Protein AF-A0A4V6WJB7-F1 (afdb_monomer_lite)

Foldseek 3Di:
DPDDDPLNVLLVVLLCLLQPDADFDPDPVLNVLSVVSNVVSVVLNVVLVCCVPPVVDDSNVSSVVSNVVSVVRDRDGHGDDPPPPDPPPDDDD

Organism: NCBI:txid2571141

pLDDT: mean 90.31, std 15.07, range [43.72, 98.56]

Structure (mmCIF, N/CA/C/O backbone):
data_AF-A0A4V6WJB7-F1
#
_entry.id   AF-A0A4V6WJB7-F1
#
loop_
_atom_site.group_PDB
_atom_site.id
_atom_site.type_symbol
_atom_site.label_atom_id
_atom_site.label_alt_id
_atom_site.label_comp_id
_atom_site.label_asym_id
_atom_site.label_entity_id
_atom_site.label_seq_id
_atom_site.pdbx_PDB_ins_code
_atom_site.Cartn_x
_atom_site.Cartn_y
_atom_site.Cartn_z
_atom_site.occupancy
_atom_site.B_iso_or_equiv
_atom_site.auth_seq_id
_atom_site.auth_comp_id
_atom_site.auth_asym_id
_atom_site.auth_atom_id
_atom_site.pdbx_PDB_model_num
ATOM 1 N N . MET A 1 1 ? -17.049 19.873 8.962 1.00 47.44 1 MET A N 1
ATOM 2 C CA . MET A 1 1 ? -16.043 18.937 8.429 1.00 47.44 1 MET A CA 1
ATOM 3 C C . MET A 1 1 ? -15.654 18.065 9.595 1.00 47.44 1 MET A C 1
ATOM 5 O O . MET A 1 1 ? -15.225 18.631 10.587 1.00 47.44 1 MET A O 1
ATOM 9 N N . SER A 1 2 ? -15.940 16.764 9.560 1.00 59.84 2 SER A N 1
ATOM 10 C CA . SER A 1 2 ? -15.474 15.886 10.636 1.00 59.84 2 SER A CA 1
ATOM 11 C C . SER A 1 2 ? -13.953 15.860 10.592 1.00 59.84 2 SER A C 1
ATOM 13 O O . SER A 1 2 ? -13.389 15.566 9.538 1.00 59.84 2 SER A O 1
ATOM 15 N N . ASP A 1 3 ? -13.315 16.215 11.702 1.00 79.94 3 ASP A N 1
ATOM 16 C CA . ASP A 1 3 ? -11.874 16.062 11.854 1.00 79.94 3 ASP A CA 1
ATOM 17 C C . ASP A 1 3 ? -11.532 14.570 11.726 1.00 79.94 3 ASP A C 1
ATOM 19 O O . ASP A 1 3 ? -12.154 13.718 12.367 1.00 79.94 3 ASP A O 1
ATOM 23 N N . LEU A 1 4 ? -10.593 14.246 10.835 1.00 85.94 4 LEU A N 1
ATOM 24 C CA . LEU A 1 4 ? -10.070 12.889 10.681 1.00 85.94 4 LEU A CA 1
ATOM 25 C C . LEU A 1 4 ? -9.370 12.471 11.978 1.00 85.94 4 LEU A C 1
ATOM 27 O O . LEU A 1 4 ? -8.582 13.234 12.539 1.00 85.94 4 LEU A O 1
ATOM 31 N N . THR A 1 5 ? -9.643 11.255 12.451 1.00 93.94 5 THR A N 1
ATOM 32 C CA . THR A 1 5 ? -8.960 10.719 13.632 1.00 93.94 5 THR A CA 1
ATOM 33 C C . THR A 1 5 ? -7.491 10.421 13.304 1.00 93.94 5 THR A C 1
ATOM 35 O O . THR A 1 5 ? -7.174 10.126 12.146 1.00 93.94 5 THR A O 1
ATOM 38 N N . PRO A 1 6 ? -6.579 10.461 14.296 1.00 95.31 6 PRO A N 1
ATOM 39 C CA . PRO A 1 6 ? -5.167 10.136 14.083 1.00 95.31 6 PRO A CA 1
ATOM 40 C C . PRO A 1 6 ? -4.950 8.778 13.406 1.00 95.31 6 PRO A C 1
ATOM 42 O O . PRO A 1 6 ? -4.111 8.669 12.516 1.00 95.31 6 PRO A O 1
ATOM 45 N N . ASP A 1 7 ? -5.754 7.774 13.760 1.00 96.19 7 ASP A N 1
ATOM 46 C CA . ASP A 1 7 ? -5.632 6.426 13.199 1.00 96.19 7 ASP A CA 1
ATOM 47 C C . ASP A 1 7 ? -6.023 6.387 11.718 1.00 96.19 7 ASP A C 1
ATOM 49 O O . ASP A 1 7 ? -5.353 5.741 10.913 1.00 96.19 7 ASP A O 1
ATOM 53 N N . VAL A 1 8 ? -7.059 7.135 11.315 1.00 96.56 8 VAL A N 1
ATOM 54 C CA . VAL A 1 8 ? -7.429 7.237 9.895 1.00 96.56 8 VAL A CA 1
ATOM 55 C C . VAL A 1 8 ? -6.343 7.975 9.113 1.00 96.56 8 VAL A C 1
ATOM 57 O O . VAL A 1 8 ? -6.015 7.568 8.001 1.00 96.56 8 VAL A O 1
ATOM 60 N N . ILE A 1 9 ? -5.740 9.022 9.686 1.00 97.19 9 ILE A N 1
ATOM 61 C CA . ILE A 1 9 ? -4.605 9.721 9.062 1.00 97.19 9 ILE A CA 1
ATOM 62 C C . ILE A 1 9 ? -3.425 8.760 8.875 1.00 97.19 9 ILE A C 1
ATOM 64 O O . ILE A 1 9 ? -2.837 8.732 7.795 1.00 97.19 9 ILE A O 1
ATOM 68 N N . ALA A 1 10 ? -3.107 7.947 9.885 1.00 97.31 10 ALA A N 1
ATOM 69 C CA . ALA A 1 10 ? -2.034 6.960 9.811 1.00 97.31 10 ALA A CA 1
ATOM 70 C C . ALA A 1 10 ? -2.305 5.888 8.744 1.00 97.31 10 ALA A C 1
ATOM 72 O O . ALA A 1 10 ? -1.412 5.560 7.964 1.00 97.31 10 ALA A O 1
ATOM 73 N N . LEU A 1 11 ? -3.541 5.388 8.652 1.00 98.25 11 LEU A N 1
ATOM 74 C CA 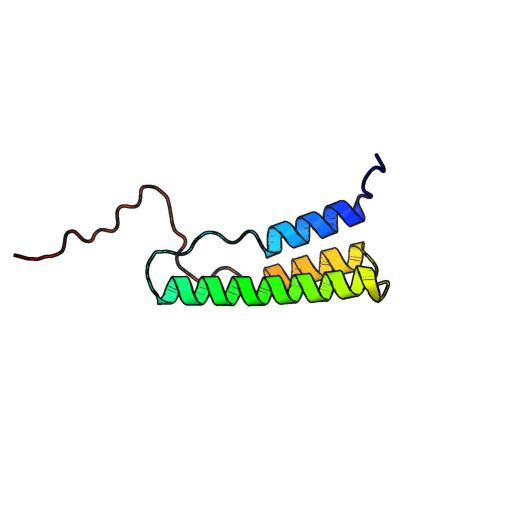. LEU A 1 11 ? -3.925 4.430 7.617 1.00 98.25 11 LEU A CA 1
ATOM 75 C C . LEU A 1 11 ? -3.803 5.034 6.212 1.00 98.25 11 LEU A C 1
ATOM 77 O O . LEU A 1 11 ? -3.230 4.408 5.323 1.00 98.25 11 LEU A O 1
ATOM 81 N N . LEU A 1 12 ? -4.299 6.257 6.006 1.00 98.19 12 LEU A N 1
ATOM 82 C CA . LEU A 1 12 ? -4.179 6.949 4.720 1.00 98.19 12 LEU A CA 1
ATOM 83 C C . LEU A 1 12 ? -2.713 7.208 4.353 1.00 98.19 12 LEU A C 1
ATOM 85 O O . LEU A 1 12 ? -2.337 7.009 3.201 1.00 98.19 12 LEU A O 1
ATOM 89 N N . ALA A 1 13 ? -1.879 7.593 5.321 1.00 97.88 13 ALA A N 1
ATOM 90 C CA . ALA A 1 13 ? -0.445 7.762 5.110 1.00 97.88 13 ALA A CA 1
ATOM 91 C C . ALA A 1 13 ? 0.228 6.443 4.695 1.00 97.88 13 ALA A C 1
ATOM 93 O O . ALA A 1 13 ? 0.991 6.437 3.734 1.00 97.88 13 ALA A O 1
ATOM 94 N N . ALA A 1 14 ? -0.113 5.322 5.340 1.00 98.25 14 ALA A N 1
ATOM 95 C CA . ALA A 1 14 ? 0.407 4.004 4.974 1.00 98.25 14 ALA A CA 1
ATOM 96 C C . ALA A 1 14 ? -0.033 3.566 3.563 1.00 98.25 14 ALA A C 1
ATOM 98 O O . ALA A 1 14 ? 0.741 2.936 2.843 1.00 98.25 14 ALA A O 1
ATOM 99 N N . VAL A 1 15 ? -1.254 3.916 3.139 1.00 98.44 15 VAL A N 1
ATOM 100 C CA . VAL A 1 15 ? -1.723 3.682 1.761 1.00 98.44 15 VAL A CA 1
ATOM 101 C C . VAL A 1 15 ? -0.934 4.526 0.766 1.00 98.44 15 VAL A C 1
ATOM 103 O O . VAL A 1 15 ? -0.501 4.002 -0.257 1.00 98.44 15 VAL A O 1
ATOM 106 N N . VAL A 1 16 ? -0.716 5.809 1.064 1.00 98.19 16 VAL A N 1
ATOM 107 C CA . VAL A 1 16 ? 0.104 6.681 0.214 1.00 98.19 16 VAL A CA 1
ATOM 108 C C . VAL A 1 16 ? 1.518 6.120 0.096 1.00 98.19 16 VAL A C 1
ATOM 110 O O . VAL A 1 16 ? 1.979 5.919 -1.016 1.00 98.19 16 VAL A O 1
ATOM 113 N N . GLU A 1 17 ? 2.168 5.766 1.203 1.00 97.44 17 GLU A N 1
ATOM 114 C CA . GLU A 1 17 ? 3.522 5.195 1.195 1.00 97.44 17 GLU A CA 1
ATOM 115 C C . GLU A 1 17 ? 3.609 3.871 0.415 1.00 97.44 17 GLU A C 1
ATOM 117 O O . GLU A 1 17 ? 4.591 3.604 -0.280 1.00 97.44 17 GLU A O 1
ATOM 122 N N . ALA A 1 18 ? 2.575 3.029 0.491 1.00 97.88 18 ALA A N 1
ATOM 123 C CA . ALA A 1 18 ? 2.527 1.792 -0.279 1.00 97.88 18 ALA A CA 1
ATOM 124 C C . ALA A 1 18 ? 2.478 2.061 -1.794 1.00 97.88 18 ALA A C 1
ATOM 126 O O . ALA A 1 18 ? 3.127 1.347 -2.563 1.00 97.88 18 ALA A O 1
ATOM 127 N N . LEU A 1 19 ? 1.716 3.070 -2.222 1.00 97.94 19 LEU A N 1
ATOM 128 C CA . LEU A 1 19 ? 1.443 3.354 -3.634 1.00 97.94 19 LEU A CA 1
ATOM 129 C C . LEU A 1 19 ? 2.404 4.369 -4.263 1.00 97.94 19 LEU A C 1
ATOM 131 O O . LEU A 1 19 ? 2.501 4.420 -5.489 1.00 97.94 19 LEU A O 1
ATOM 135 N N . ASP A 1 20 ? 3.111 5.151 -3.450 1.00 96.81 20 ASP A N 1
ATOM 136 C CA . ASP A 1 20 ? 4.080 6.153 -3.888 1.00 96.81 20 ASP A CA 1
ATOM 137 C C . ASP A 1 20 ? 5.403 5.483 -4.278 1.00 96.81 20 ASP A C 1
ATOM 139 O O . ASP A 1 20 ? 6.384 5.439 -3.533 1.00 96.81 20 ASP A O 1
ATOM 143 N N . LEU A 1 21 ? 5.392 4.868 -5.460 1.00 96.19 21 LEU A N 1
ATOM 144 C CA . LEU A 1 21 ? 6.564 4.261 -6.067 1.00 96.19 21 LEU A CA 1
ATOM 145 C C . LEU A 1 21 ? 7.234 5.242 -7.035 1.00 96.19 21 LEU A C 1
ATOM 147 O O . LEU A 1 21 ? 6.555 5.861 -7.857 1.00 96.19 21 LEU A O 1
ATOM 151 N N . PRO A 1 22 ? 8.572 5.358 -7.001 1.00 95.75 22 PRO A N 1
ATOM 152 C CA . PRO A 1 22 ? 9.288 6.145 -7.991 1.00 95.75 22 PRO A CA 1
ATOM 153 C C . PRO A 1 22 ? 9.129 5.524 -9.382 1.00 95.75 22 PRO A C 1
ATOM 155 O O . PRO A 1 22 ? 9.082 4.301 -9.515 1.00 95.75 22 PRO A O 1
ATOM 158 N N . LEU A 1 23 ? 9.116 6.351 -10.425 1.00 93.94 23 LEU A N 1
ATOM 159 C CA . LEU A 1 23 ? 9.083 5.863 -11.805 1.00 93.94 23 LEU A CA 1
ATOM 160 C C . LEU A 1 23 ? 10.317 5.001 -12.112 1.00 93.94 23 LEU A C 1
ATOM 162 O O . LEU A 1 23 ? 11.423 5.293 -11.646 1.00 93.94 23 LEU A O 1
ATOM 166 N N . SER A 1 24 ? 10.126 3.951 -12.906 1.00 94.06 24 SER A N 1
ATOM 167 C CA . SER A 1 24 ? 11.224 3.135 -13.420 1.00 94.06 24 SER A CA 1
ATOM 168 C C . SER A 1 24 ? 11.997 3.850 -14.522 1.00 94.06 24 SER A C 1
ATOM 170 O O . SER A 1 24 ? 11.473 4.738 -15.201 1.00 94.06 24 SER A O 1
ATOM 172 N N . HIS A 1 25 ? 13.239 3.416 -14.738 1.00 91.81 25 HIS A N 1
ATOM 173 C CA . HIS A 1 25 ? 13.957 3.655 -15.987 1.00 91.81 25 HIS A CA 1
ATOM 174 C C . HIS A 1 25 ? 13.180 3.070 -17.186 1.00 91.81 25 HIS A C 1
ATOM 176 O O . HIS A 1 25 ? 12.188 2.358 -17.017 1.00 91.81 25 HIS A O 1
ATOM 182 N N . TRP A 1 26 ? 13.574 3.453 -18.398 1.00 86.50 26 TRP A N 1
ATOM 183 C CA . TRP A 1 26 ? 12.781 3.286 -19.620 1.00 86.50 26 TRP A CA 1
ATOM 184 C C . TRP A 1 26 ? 12.953 1.913 -20.280 1.00 86.50 26 TRP A C 1
ATOM 186 O O . TRP A 1 26 ? 12.430 1.699 -21.370 1.00 86.50 26 TRP A O 1
ATOM 196 N N . ASP A 1 27 ? 13.696 0.994 -19.659 1.00 92.19 27 ASP A N 1
ATOM 197 C CA . ASP A 1 27 ? 13.824 -0.367 -20.166 1.00 92.19 27 ASP A CA 1
ATOM 198 C C . ASP A 1 27 ? 12.668 -1.282 -19.721 1.00 92.19 27 ASP A C 1
ATOM 200 O O . ASP A 1 27 ? 12.104 -1.148 -18.630 1.00 92.19 27 ASP A O 1
ATOM 204 N N . ASP A 1 28 ? 12.340 -2.254 -20.578 1.00 92.56 28 ASP A N 1
ATOM 205 C CA . ASP A 1 28 ? 11.216 -3.178 -20.386 1.00 92.56 28 ASP A CA 1
ATOM 206 C C . ASP A 1 28 ? 11.305 -3.972 -19.070 1.00 92.56 28 ASP A C 1
ATOM 208 O O . ASP A 1 28 ? 10.288 -4.378 -18.499 1.00 92.56 28 ASP A O 1
ATOM 212 N N . LYS A 1 29 ? 12.523 -4.252 -18.586 1.00 94.75 29 LYS A N 1
ATOM 213 C CA . LYS A 1 29 ? 12.731 -5.061 -17.382 1.00 94.75 29 LYS A CA 1
ATOM 214 C C . LYS A 1 29 ? 12.388 -4.251 -16.136 1.00 94.75 29 LYS A C 1
ATOM 216 O O . LYS A 1 29 ? 11.705 -4.775 -15.251 1.00 94.75 29 LYS A O 1
ATOM 221 N N . ASP A 1 30 ? 12.854 -3.012 -16.065 1.00 95.31 30 ASP A N 1
ATOM 222 C CA . ASP A 1 30 ? 12.575 -2.101 -14.964 1.00 95.31 30 ASP A CA 1
ATOM 223 C C . ASP A 1 30 ? 11.109 -1.652 -14.972 1.00 95.31 30 ASP A C 1
ATOM 225 O O . ASP A 1 30 ? 10.486 -1.628 -13.906 1.00 95.31 30 ASP A O 1
ATOM 229 N N . GLU A 1 31 ? 10.507 -1.431 -16.147 1.00 95.81 31 GLU A N 1
ATOM 230 C CA . GLU A 1 31 ? 9.066 -1.174 -16.268 1.00 95.81 31 GLU A CA 1
ATOM 231 C C . GLU A 1 31 ? 8.234 -2.362 -15.757 1.00 95.81 31 GLU A C 1
ATOM 233 O O . GLU A 1 31 ? 7.329 -2.189 -14.932 1.00 95.81 31 GLU A O 1
ATOM 238 N N . ALA A 1 32 ? 8.565 -3.591 -16.172 1.00 96.75 32 ALA A N 1
ATOM 239 C CA . ALA A 1 32 ? 7.865 -4.789 -15.714 1.00 96.75 32 ALA A CA 1
ATOM 240 C C . ALA A 1 32 ? 8.015 -5.007 -14.197 1.00 96.75 32 ALA A C 1
ATOM 242 O O . ALA A 1 32 ? 7.056 -5.400 -13.522 1.00 96.75 32 ALA A O 1
ATOM 243 N N . ALA A 1 33 ? 9.202 -4.746 -13.642 1.00 97.25 33 ALA A N 1
ATOM 244 C CA . ALA A 1 33 ? 9.456 -4.839 -12.208 1.00 97.25 33 ALA A CA 1
ATOM 245 C C . ALA A 1 33 ? 8.681 -3.774 -11.414 1.00 97.25 33 ALA A C 1
ATOM 247 O O . ALA A 1 33 ? 8.068 -4.109 -10.395 1.00 97.25 33 ALA A O 1
ATOM 248 N N . HIS A 1 34 ? 8.641 -2.529 -11.898 1.00 97.56 34 HIS A N 1
ATOM 249 C CA . HIS A 1 34 ? 7.824 -1.459 -11.327 1.00 97.56 34 HIS A CA 1
ATOM 250 C C . HIS A 1 34 ? 6.336 -1.814 -11.353 1.00 97.56 34 HIS A C 1
ATOM 252 O O . HIS A 1 34 ? 5.678 -1.786 -10.312 1.00 97.56 34 HIS A O 1
ATOM 258 N N . HIS A 1 35 ? 5.811 -2.238 -12.506 1.00 97.06 35 HIS A N 1
ATOM 259 C CA . HIS A 1 35 ? 4.401 -2.597 -12.650 1.00 97.06 35 HIS A CA 1
ATOM 260 C C . HIS A 1 35 ? 4.002 -3.753 -11.725 1.00 97.06 35 HIS A C 1
ATOM 262 O O . HIS A 1 35 ? 2.951 -3.714 -11.075 1.00 97.06 35 HIS A O 1
ATOM 268 N N . LYS A 1 36 ? 4.859 -4.776 -11.622 1.00 97.88 36 LYS A N 1
ATOM 269 C CA . LYS A 1 36 ? 4.650 -5.902 -10.709 1.00 97.88 36 LYS A CA 1
ATOM 270 C C . LYS A 1 36 ? 4.604 -5.441 -9.252 1.00 97.88 36 LYS A C 1
ATOM 272 O O . LYS A 1 36 ? 3.707 -5.864 -8.524 1.00 97.88 36 LYS A O 1
ATOM 277 N N . LEU A 1 37 ? 5.545 -4.593 -8.832 1.00 98.06 37 LEU A N 1
ATOM 278 C CA . LEU A 1 37 ? 5.590 -4.093 -7.459 1.00 98.06 37 LEU A CA 1
ATOM 279 C C . LEU A 1 37 ? 4.362 -3.235 -7.131 1.00 98.06 37 LEU A C 1
ATOM 281 O O . LEU A 1 37 ? 3.743 -3.441 -6.088 1.00 98.06 37 LEU A O 1
ATOM 285 N N . LEU A 1 38 ? 3.982 -2.325 -8.032 1.00 98.06 38 LEU A N 1
ATOM 286 C CA . LEU A 1 38 ? 2.802 -1.478 -7.868 1.00 98.06 38 LEU A CA 1
ATOM 287 C C . LEU A 1 38 ? 1.529 -2.316 -7.733 1.00 98.06 38 LEU A C 1
ATOM 289 O O . LEU A 1 38 ? 0.732 -2.087 -6.828 1.00 98.06 38 LEU A O 1
ATOM 293 N N . THR A 1 39 ? 1.364 -3.318 -8.598 1.00 98.25 39 THR A N 1
ATOM 294 C CA . THR A 1 39 ? 0.198 -4.212 -8.576 1.00 98.25 39 THR A CA 1
ATOM 295 C C . THR A 1 39 ? 0.099 -4.973 -7.255 1.00 98.25 39 THR A C 1
ATOM 297 O O . THR A 1 39 ? -0.974 -5.038 -6.657 1.00 98.25 39 THR A O 1
ATOM 300 N N . ASP A 1 40 ? 1.215 -5.521 -6.769 1.00 97.94 40 ASP A N 1
ATOM 301 C CA . ASP A 1 40 ? 1.245 -6.268 -5.510 1.00 97.94 40 ASP A CA 1
ATOM 302 C C . ASP A 1 40 ? 0.928 -5.367 -4.303 1.00 97.94 40 ASP A C 1
ATOM 304 O O . ASP A 1 40 ? 0.059 -5.693 -3.490 1.00 97.94 40 ASP A O 1
ATOM 308 N N . ARG A 1 41 ? 1.556 -4.186 -4.212 1.00 98.25 41 ARG A N 1
ATOM 309 C CA . ARG A 1 41 ? 1.291 -3.227 -3.126 1.00 98.25 41 ARG A CA 1
ATOM 310 C C . ARG A 1 41 ? -0.137 -2.681 -3.162 1.00 98.25 41 ARG A C 1
ATOM 312 O O . ARG A 1 41 ? -0.765 -2.575 -2.109 1.00 98.25 41 ARG A O 1
ATOM 319 N N . ALA A 1 42 ? -0.682 -2.411 -4.348 1.00 98.44 42 ALA A N 1
ATOM 320 C CA . ALA A 1 42 ? -2.078 -2.015 -4.507 1.00 98.44 42 ALA A CA 1
ATOM 321 C C . ALA A 1 42 ? -3.038 -3.115 -4.040 1.00 98.44 42 ALA A C 1
ATOM 323 O O . ALA A 1 42 ? -3.966 -2.834 -3.283 1.00 98.44 42 ALA A O 1
ATOM 324 N N . GLY A 1 43 ? -2.775 -4.375 -4.400 1.00 98.44 43 GLY A N 1
ATOM 325 C CA . GLY A 1 43 ? -3.554 -5.515 -3.914 1.00 98.44 43 GLY A CA 1
ATOM 326 C C . GLY A 1 43 ? -3.552 -5.617 -2.386 1.00 98.44 43 GLY A C 1
ATOM 327 O O . GLY A 1 43 ? -4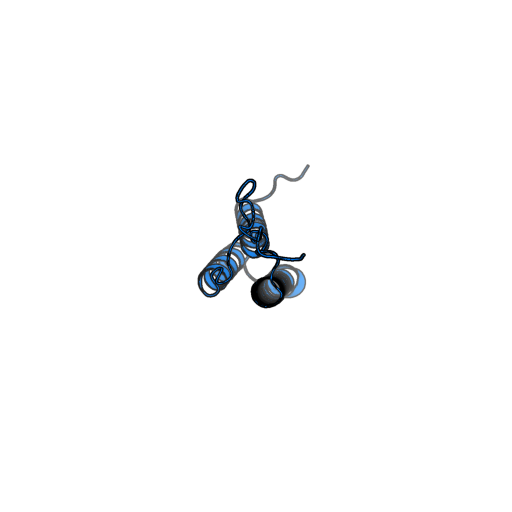.606 -5.777 -1.770 1.00 98.44 43 GLY A O 1
ATOM 328 N N . ARG A 1 44 ? -2.385 -5.450 -1.755 1.00 98.31 44 ARG A N 1
ATOM 329 C CA . ARG A 1 44 ? -2.247 -5.438 -0.290 1.00 98.31 44 ARG A CA 1
ATOM 330 C C . ARG A 1 44 ? -3.006 -4.286 0.368 1.00 98.31 44 ARG A C 1
ATOM 332 O O . ARG A 1 44 ? -3.698 -4.514 1.358 1.00 98.31 44 ARG A O 1
ATOM 339 N N . ALA A 1 45 ? -2.930 -3.078 -0.191 1.00 98.38 45 ALA A N 1
ATOM 340 C CA . ALA A 1 45 ? -3.698 -1.933 0.293 1.00 98.38 45 ALA A CA 1
ATOM 341 C C . ALA A 1 45 ? -5.211 -2.192 0.199 1.00 98.38 45 ALA A C 1
ATOM 343 O O . ALA A 1 45 ? -5.931 -1.957 1.168 1.00 98.38 45 ALA A O 1
ATOM 344 N N . CYS A 1 46 ? -5.692 -2.755 -0.915 1.00 98.50 46 CYS A N 1
ATOM 345 C CA . CYS A 1 46 ? -7.096 -3.144 -1.063 1.00 98.50 46 CYS A CA 1
ATOM 346 C C . CYS A 1 46 ? -7.533 -4.172 -0.009 1.00 98.50 46 CYS A C 1
ATOM 348 O O . CYS A 1 46 ? -8.595 -4.003 0.581 1.00 98.50 46 CYS A O 1
ATOM 350 N N . ILE A 1 47 ? -6.718 -5.197 0.268 1.00 98.44 47 ILE A N 1
ATOM 351 C CA . ILE A 1 47 ? -7.009 -6.203 1.306 1.00 98.44 47 ILE A CA 1
ATOM 352 C C . ILE A 1 47 ? -7.147 -5.552 2.688 1.00 98.44 47 ILE A C 1
ATOM 354 O O . ILE A 1 47 ? -8.057 -5.891 3.444 1.00 98.44 47 ILE A O 1
ATOM 358 N N . ILE A 1 48 ? -6.252 -4.621 3.025 1.00 98.25 48 ILE A N 1
ATOM 359 C CA . ILE A 1 48 ? -6.293 -3.907 4.304 1.00 98.25 48 ILE A CA 1
ATOM 360 C C . ILE A 1 48 ? -7.552 -3.038 4.407 1.00 98.25 48 ILE A C 1
ATOM 362 O O . ILE A 1 48 ? -8.248 -3.088 5.420 1.00 98.25 48 ILE A O 1
ATOM 366 N N . LEU A 1 49 ? -7.871 -2.281 3.355 1.00 98.19 49 LEU A N 1
ATOM 367 C CA . LEU A 1 49 ? -9.046 -1.410 3.330 1.00 98.19 49 LEU A CA 1
ATOM 368 C C . LEU A 1 49 ? -10.357 -2.201 3.409 1.00 98.19 49 LEU A C 1
ATOM 370 O O . LEU A 1 49 ? -11.235 -1.810 4.168 1.00 98.19 49 LEU A O 1
ATOM 374 N N . ASP A 1 50 ? -10.472 -3.329 2.704 1.00 98.56 50 ASP A N 1
ATOM 375 C CA . ASP A 1 50 ? -11.603 -4.265 2.827 1.00 98.56 50 ASP A CA 1
ATOM 376 C C . ASP A 1 50 ? -11.759 -4.772 4.272 1.00 98.56 50 ASP A C 1
ATOM 378 O O . ASP A 1 50 ? -12.855 -4.786 4.831 1.00 98.56 50 ASP A O 1
ATOM 382 N N . GLY A 1 51 ? -10.641 -5.102 4.928 1.00 98.31 51 GLY A N 1
ATOM 383 C CA . GLY A 1 51 ? -10.620 -5.476 6.340 1.00 98.31 51 GLY A CA 1
ATOM 384 C C . GLY A 1 51 ? -11.202 -4.402 7.265 1.00 98.31 51 GLY A C 1
ATOM 385 O O . GLY A 1 51 ? -12.007 -4.705 8.145 1.00 98.31 51 GLY A O 1
ATOM 386 N N . VAL A 1 52 ? -10.823 -3.142 7.059 1.00 97.94 52 VAL A N 1
ATOM 387 C CA . VAL A 1 52 ? -11.301 -2.017 7.879 1.00 97.94 52 VAL A CA 1
ATOM 388 C C . VAL A 1 52 ? -12.760 -1.674 7.571 1.00 97.94 52 VAL A C 1
ATOM 390 O O . VAL A 1 52 ? -13.559 -1.524 8.493 1.00 97.94 52 VAL A O 1
ATOM 393 N N . LEU A 1 53 ? -13.112 -1.550 6.290 1.00 97.25 53 LEU A N 1
ATOM 394 C CA . LEU A 1 53 ? -14.415 -1.044 5.853 1.00 97.25 53 LEU A CA 1
ATOM 395 C C . LEU A 1 53 ? -15.536 -2.068 6.045 1.00 97.25 53 LEU A C 1
ATOM 397 O O . LEU A 1 53 ? -16.605 -1.705 6.534 1.00 97.25 53 LEU A O 1
ATOM 401 N N . ASP A 1 54 ? -15.278 -3.335 5.713 1.00 97.19 54 ASP A N 1
ATOM 402 C CA . ASP A 1 54 ? -16.330 -4.352 5.627 1.00 97.19 54 ASP A CA 1
ATOM 403 C C . ASP A 1 54 ? -16.246 -5.401 6.742 1.00 97.19 54 ASP A C 1
ATOM 405 O O . ASP A 1 54 ? -17.249 -6.039 7.075 1.00 97.19 54 ASP A O 1
ATOM 409 N N . LYS A 1 55 ? -15.067 -5.586 7.354 1.00 95.62 55 LYS A N 1
ATOM 410 C CA . LYS A 1 55 ? -14.834 -6.622 8.382 1.00 95.62 55 LYS A CA 1
ATOM 411 C C . LYS A 1 55 ? -14.589 -6.064 9.782 1.00 95.62 55 LYS A C 1
ATOM 413 O O . LYS A 1 55 ? -14.462 -6.845 10.725 1.00 95.62 55 LYS A O 1
ATOM 418 N N . GLY A 1 56 ? -14.557 -4.739 9.933 1.00 96.00 56 GLY A N 1
ATOM 419 C CA . GLY A 1 56 ? -14.389 -4.074 11.224 1.00 96.00 56 GLY A CA 1
ATOM 420 C C . GLY A 1 56 ? -13.027 -4.325 11.872 1.00 96.00 56 GLY A C 1
ATOM 421 O O . GLY A 1 56 ? -12.943 -4.380 13.098 1.00 96.00 56 GLY A O 1
ATOM 422 N N . HIS A 1 57 ? -11.974 -4.522 11.072 1.00 97.88 57 HIS A N 1
ATOM 423 C CA . HIS A 1 57 ? -10.611 -4.572 11.594 1.00 97.88 57 HIS A CA 1
ATOM 424 C C . HIS A 1 57 ? -10.237 -3.244 12.258 1.00 97.88 57 HIS A C 1
ATOM 426 O O . HIS A 1 57 ? -10.654 -2.172 11.814 1.00 97.88 57 HIS A O 1
ATOM 432 N N . ASP A 1 58 ? -9.408 -3.322 13.298 1.00 98.00 58 ASP A N 1
ATOM 433 C CA . ASP A 1 58 ? -8.875 -2.136 13.957 1.00 98.00 58 ASP A CA 1
ATOM 434 C C . ASP A 1 58 ? -8.029 -1.296 12.983 1.00 98.00 58 ASP A C 1
ATOM 436 O O . ASP A 1 58 ? -7.234 -1.831 12.203 1.00 98.00 58 ASP A O 1
ATOM 440 N N . ILE A 1 59 ? -8.225 0.024 13.007 1.00 98.06 59 ILE A N 1
ATOM 441 C CA . ILE A 1 59 ? -7.612 0.956 12.051 1.00 98.06 59 ILE A CA 1
ATOM 442 C C . ILE A 1 59 ? -6.108 1.089 12.308 1.00 98.06 59 ILE A C 1
ATOM 444 O O . ILE A 1 59 ? -5.326 1.086 11.354 1.00 98.06 59 ILE A O 1
ATOM 448 N N . ALA A 1 60 ? -5.697 1.189 13.574 1.00 97.56 60 ALA A N 1
ATOM 449 C CA . ALA A 1 60 ? -4.300 1.383 13.943 1.00 97.56 60 ALA A CA 1
ATOM 450 C C . ALA A 1 60 ? -3.474 0.125 13.633 1.00 97.56 60 ALA A C 1
ATOM 452 O O . ALA A 1 60 ? -2.419 0.217 12.997 1.00 97.56 60 ALA A O 1
ATOM 453 N N . ASP A 1 61 ? -3.994 -1.054 13.980 1.00 98.06 61 ASP A N 1
ATOM 454 C CA . ASP A 1 61 ? -3.361 -2.334 13.648 1.00 98.06 61 ASP A CA 1
ATOM 455 C C . ASP A 1 61 ? -3.272 -2.538 12.131 1.00 98.06 61 ASP A C 1
ATOM 457 O O . ASP A 1 61 ? -2.249 -2.989 11.612 1.00 98.06 61 ASP A O 1
ATOM 461 N N . SER A 1 62 ? -4.321 -2.160 11.397 1.00 98.38 62 SER A N 1
ATOM 462 C CA . SER A 1 62 ? -4.354 -2.232 9.933 1.00 98.38 62 SER A CA 1
ATOM 463 C C . SER A 1 62 ? -3.311 -1.320 9.281 1.00 98.38 62 SER A C 1
ATOM 465 O O . SER A 1 62 ? -2.622 -1.746 8.349 1.00 98.38 62 SER A O 1
ATOM 467 N N . ALA A 1 63 ? -3.135 -0.097 9.793 1.00 98.38 63 ALA A N 1
ATOM 468 C CA . ALA A 1 63 ? -2.100 0.827 9.332 1.00 98.38 63 ALA A CA 1
ATOM 469 C C . ALA A 1 63 ? -0.690 0.256 9.563 1.00 98.38 63 ALA A C 1
ATOM 471 O O . ALA A 1 63 ? 0.130 0.228 8.642 1.00 98.38 63 ALA A O 1
ATOM 472 N N . ALA A 1 64 ? -0.425 -0.274 10.763 1.00 98.12 64 ALA A N 1
ATOM 473 C CA . ALA A 1 64 ? 0.851 -0.908 11.090 1.00 98.12 64 ALA A CA 1
ATOM 474 C C . ALA A 1 64 ? 1.125 -2.146 10.217 1.00 98.12 64 ALA A C 1
ATOM 476 O O . ALA A 1 64 ? 2.254 -2.370 9.771 1.00 98.12 64 ALA A O 1
ATOM 477 N N . HIS A 1 65 ? 0.089 -2.938 9.930 1.00 98.12 65 HIS A N 1
ATOM 478 C CA . HIS A 1 65 ? 0.201 -4.111 9.069 1.00 98.12 65 HIS A CA 1
ATOM 479 C C . HIS A 1 65 ? 0.566 -3.724 7.634 1.00 98.12 65 HIS A C 1
ATOM 481 O O . HIS A 1 65 ? 1.465 -4.335 7.051 1.00 98.12 65 HIS A O 1
ATOM 487 N N . LEU A 1 66 ? -0.086 -2.697 7.077 1.00 98.44 66 LEU A N 1
ATOM 488 C CA . LEU A 1 66 ? 0.219 -2.216 5.734 1.00 98.44 66 LEU A CA 1
ATOM 489 C C . LEU A 1 66 ? 1.651 -1.679 5.647 1.00 98.44 66 LEU A C 1
ATOM 491 O O . LEU A 1 66 ? 2.382 -2.068 4.740 1.00 98.44 66 LEU A O 1
ATOM 495 N N . ALA A 1 67 ? 2.085 -0.873 6.620 1.00 98.00 67 ALA A N 1
ATOM 496 C CA . ALA A 1 67 ? 3.456 -0.365 6.677 1.00 98.00 67 ALA A CA 1
ATOM 497 C C . ALA A 1 67 ? 4.494 -1.503 6.712 1.00 98.00 67 ALA A C 1
ATOM 499 O O . ALA A 1 67 ? 5.474 -1.491 5.962 1.00 98.00 67 ALA A O 1
ATOM 500 N N . ARG A 1 68 ? 4.246 -2.548 7.516 1.00 98.19 68 ARG A N 1
ATOM 501 C CA . ARG A 1 68 ? 5.096 -3.747 7.548 1.00 98.19 68 ARG A CA 1
ATOM 502 C C . ARG A 1 68 ? 5.166 -4.415 6.176 1.00 98.19 68 ARG A C 1
ATOM 504 O O . ARG A 1 68 ? 6.262 -4.659 5.677 1.00 98.19 68 ARG A O 1
ATOM 511 N N . TRP A 1 69 ? 4.025 -4.676 5.546 1.00 97.81 69 TRP A N 1
ATOM 512 C CA . TRP A 1 69 ? 3.980 -5.283 4.215 1.00 97.81 69 TRP A CA 1
ATOM 513 C C 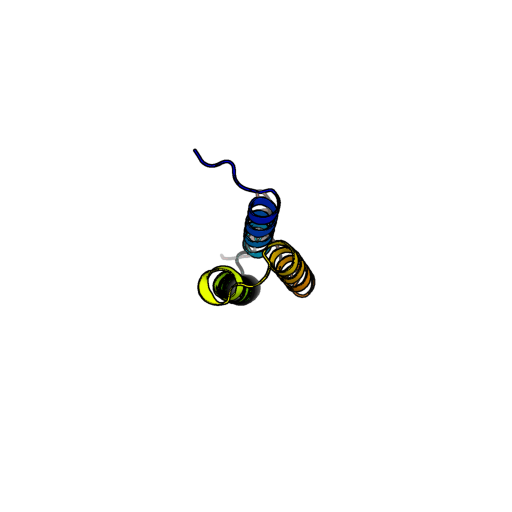. TRP A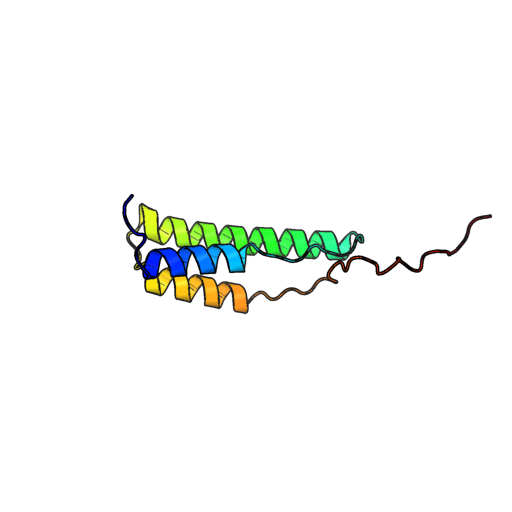 1 69 ? 4.691 -4.442 3.154 1.00 97.81 69 TRP A C 1
ATOM 515 O O . TRP A 1 69 ? 5.372 -5.003 2.297 1.00 97.81 69 TRP A O 1
ATOM 525 N N . THR A 1 70 ? 4.575 -3.119 3.212 1.00 97.25 70 THR A N 1
ATOM 526 C CA . THR A 1 70 ? 5.313 -2.212 2.327 1.00 97.25 70 THR A CA 1
ATOM 527 C C . THR A 1 70 ? 6.824 -2.370 2.512 1.00 97.25 70 THR A C 1
ATOM 529 O O . THR A 1 70 ? 7.549 -2.499 1.523 1.00 97.25 70 THR A O 1
ATOM 532 N N . SER A 1 71 ? 7.302 -2.460 3.759 1.00 9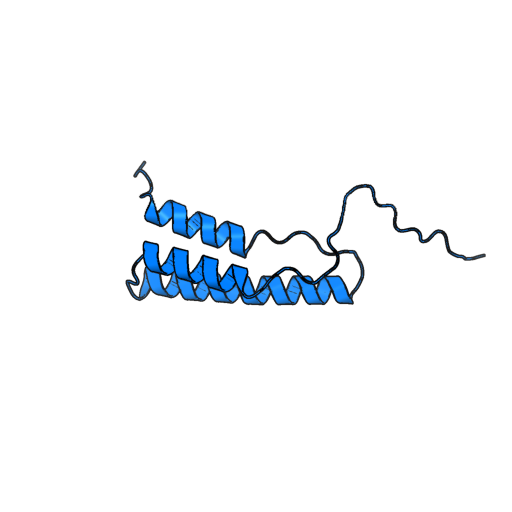6.56 71 SER A N 1
ATOM 533 C CA . SER A 1 71 ? 8.729 -2.655 4.061 1.00 96.56 71 SER A CA 1
ATOM 534 C C . SER A 1 71 ? 9.289 -4.000 3.570 1.00 96.56 71 SER A C 1
ATOM 536 O O . SER A 1 71 ? 10.457 -4.093 3.197 1.00 96.56 71 SER A O 1
ATOM 538 N N . GLU A 1 72 ? 8.449 -5.037 3.498 1.00 96.31 72 GLU A N 1
ATOM 539 C CA . GLU A 1 72 ? 8.814 -6.382 3.027 1.00 96.31 72 GLU A CA 1
ATOM 540 C C . GLU A 1 72 ? 8.932 -6.474 1.498 1.00 96.31 72 GLU A C 1
ATOM 542 O O . GLU A 1 72 ? 9.286 -7.517 0.948 1.00 96.31 72 GLU A O 1
ATOM 547 N N . SER A 1 73 ? 8.597 -5.410 0.771 1.00 93.75 73 SER A N 1
ATOM 548 C CA . SER A 1 73 ? 8.603 -5.392 -0.693 1.00 93.75 73 SER A CA 1
ATOM 549 C C . SER A 1 73 ? 9.261 -4.108 -1.197 1.00 93.75 73 SER A C 1
ATOM 551 O O . SER A 1 73 ? 8.562 -3.217 -1.680 1.00 93.75 73 SER A O 1
ATOM 553 N N . PRO A 1 74 ? 10.592 -3.971 -1.045 1.00 95.50 74 PRO A N 1
ATOM 554 C CA . PRO A 1 74 ? 11.323 -2.768 -1.435 1.00 95.50 74 PRO A CA 1
ATOM 555 C C . PRO A 1 74 ? 11.381 -2.579 -2.960 1.00 95.5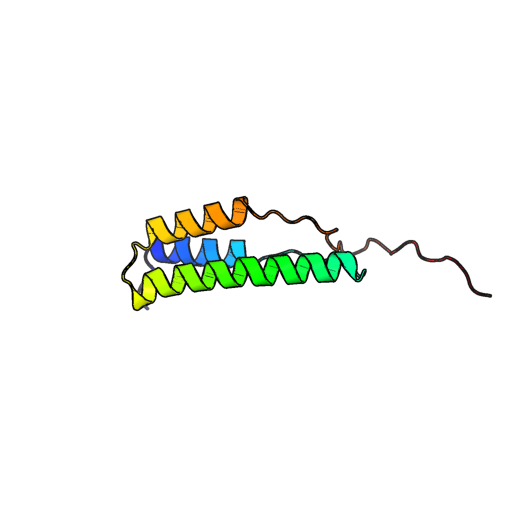0 74 PRO A C 1
ATOM 557 O O . PRO A 1 74 ? 11.203 -3.523 -3.733 1.00 95.50 74 PRO A O 1
ATOM 560 N N . VAL A 1 75 ? 11.675 -1.348 -3.388 1.00 96.62 75 VAL A N 1
ATOM 561 C CA . VAL A 1 75 ? 11.994 -1.024 -4.788 1.00 96.62 75 VAL A CA 1
ATOM 562 C C . VAL A 1 75 ? 13.264 -1.767 -5.203 1.00 96.62 75 VAL A C 1
ATOM 564 O O . VAL A 1 75 ? 14.260 -1.754 -4.483 1.00 96.62 75 VAL A O 1
ATOM 567 N N . THR A 1 76 ? 13.219 -2.427 -6.361 1.00 95.00 76 THR A N 1
ATOM 568 C CA . THR A 1 76 ? 14.328 -3.252 -6.883 1.00 95.00 76 THR A CA 1
ATOM 569 C C . THR A 1 76 ? 14.711 -2.939 -8.330 1.00 95.00 76 THR A C 1
ATOM 571 O O . THR A 1 76 ? 15.708 -3.473 -8.810 1.00 95.00 76 THR A O 1
ATOM 574 N N . TYR A 1 77 ? 13.944 -2.086 -9.011 1.00 95.19 77 TYR A N 1
ATOM 575 C CA . TYR A 1 77 ? 14.232 -1.593 -10.359 1.00 95.19 77 TYR A CA 1
ATOM 576 C C . TYR A 1 77 ? 15.068 -0.311 -10.303 1.00 95.19 77 TYR A C 1
ATOM 578 O O . TYR A 1 77 ? 15.109 0.372 -9.272 1.00 95.19 77 TYR A O 1
ATOM 586 N N . THR A 1 78 ? 15.717 0.037 -11.413 1.00 95.44 78 THR A N 1
ATOM 587 C CA . THR A 1 78 ? 16.427 1.315 -11.521 1.00 95.44 78 THR A CA 1
ATOM 588 C C . THR A 1 78 ? 15.420 2.455 -11.557 1.00 95.44 78 THR A C 1
ATOM 590 O O . THR A 1 78 ? 14.510 2.481 -12.384 1.00 95.44 78 THR A O 1
ATOM 593 N N . VAL A 1 79 ? 15.576 3.415 -10.651 1.00 95.00 79 VAL A N 1
ATOM 594 C CA . VAL A 1 79 ? 14.704 4.589 -10.566 1.00 95.00 79 VAL A CA 1
ATOM 595 C C . VAL A 1 79 ? 15.097 5.616 -11.623 1.00 95.00 79 VAL A C 1
ATOM 597 O O . VAL A 1 79 ? 16.278 5.921 -11.792 1.00 95.00 79 VAL A O 1
ATOM 600 N N . TRP A 1 80 ? 14.103 6.188 -12.299 1.00 92.31 80 TRP A N 1
ATOM 601 C CA . TRP A 1 80 ? 14.313 7.315 -13.197 1.00 92.31 80 TRP A CA 1
ATOM 602 C C . TRP A 1 80 ? 14.688 8.584 -12.422 1.00 92.31 80 TRP A C 1
ATOM 604 O O . TRP A 1 80 ? 14.022 8.961 -11.455 1.00 92.31 80 TRP A O 1
ATOM 614 N N . VAL A 1 81 ? 15.739 9.271 -12.876 1.00 88.12 81 VAL A N 1
ATOM 615 C CA . VAL A 1 81 ? 16.217 10.535 -12.302 1.00 88.12 81 VAL A CA 1
ATOM 616 C C . VAL A 1 81 ? 16.210 11.617 -13.391 1.00 88.12 81 VAL A C 1
ATOM 618 O O . VAL A 1 81 ? 16.849 11.432 -14.431 1.00 88.12 81 VAL A O 1
ATOM 621 N N . PRO A 1 82 ? 15.535 12.765 -13.179 1.00 81.00 82 PRO A N 1
ATOM 622 C CA . PRO A 1 82 ? 15.551 13.861 -14.141 1.00 81.00 82 PRO A CA 1
ATOM 623 C C . PRO A 1 82 ? 16.980 14.348 -14.424 1.00 81.00 82 PRO A C 1
ATOM 625 O O . PRO A 1 82 ? 17.731 14.654 -13.500 1.00 81.00 82 PRO A O 1
ATOM 628 N N . GLY A 1 83 ? 17.344 14.479 -15.702 1.00 75.00 83 GLY A N 1
ATOM 629 C CA . GLY A 1 83 ? 18.637 15.038 -16.121 1.00 75.00 83 GLY A CA 1
ATOM 630 C C . GLY A 1 83 ? 19.790 14.035 -16.210 1.00 75.00 83 GLY A C 1
ATOM 631 O O . GLY A 1 83 ? 20.884 14.416 -16.624 1.00 75.00 83 GLY A O 1
ATOM 632 N N . GLN A 1 84 ? 19.556 12.760 -15.892 1.00 64.69 84 GLN A N 1
ATOM 633 C CA . GLN A 1 84 ? 20.441 11.682 -16.316 1.00 64.69 84 GLN A CA 1
ATOM 634 C C . GLN A 1 84 ? 20.146 11.417 -17.798 1.00 64.69 84 GLN A C 1
ATOM 636 O O . GLN A 1 84 ? 19.197 10.716 -18.134 1.00 64.69 84 GLN A O 1
ATOM 641 N N . SER A 1 85 ? 20.889 12.068 -18.697 1.00 58.28 85 SER A N 1
ATOM 642 C CA . SER A 1 85 ? 20.846 11.726 -20.118 1.00 58.28 85 SER A CA 1
ATOM 643 C C . SER A 1 85 ? 21.239 10.262 -20.247 1.00 58.28 85 SER A C 1
ATOM 645 O O . SER A 1 85 ? 22.338 9.893 -19.821 1.00 58.28 85 SER A O 1
ATOM 647 N N . ASP A 1 86 ? 20.371 9.441 -20.830 1.00 58.66 86 ASP A N 1
ATOM 648 C CA . ASP A 1 86 ? 20.769 8.108 -21.249 1.00 58.66 86 ASP A CA 1
ATOM 649 C C . ASP A 1 86 ? 21.948 8.284 -22.198 1.00 58.66 86 ASP A C 1
ATOM 651 O O . ASP A 1 86 ? 21.837 8.912 -23.253 1.00 58.66 86 ASP A O 1
ATOM 655 N N . GLY A 1 87 ? 23.118 7.816 -21.768 1.00 55.84 87 GLY A N 1
ATOM 656 C CA . GLY A 1 87 ? 24.310 7.743 -22.593 1.00 55.84 87 GLY A CA 1
ATOM 657 C C . GLY A 1 87 ? 24.077 6.731 -23.705 1.00 55.84 87 GLY A C 1
ATOM 658 O O . GLY A 1 87 ? 24.621 5.635 -23.667 1.00 55.84 87 GLY A O 1
ATOM 659 N N . GLN A 1 88 ? 23.251 7.100 -24.677 1.00 52.72 88 GLN A N 1
ATOM 660 C CA . GLN A 1 88 ? 22.977 6.349 -25.887 1.00 52.72 88 GLN A CA 1
ATOM 661 C C . GLN A 1 88 ? 23.122 7.283 -27.088 1.00 52.72 88 GLN A C 1
ATOM 663 O O . GLN A 1 88 ? 22.233 7.416 -27.919 1.00 52.72 88 GLN A O 1
ATOM 668 N N . ASP A 1 89 ? 24.293 7.915 -27.175 1.00 47.81 89 ASP A N 1
ATOM 669 C CA . ASP A 1 89 ? 24.850 8.379 -28.443 1.00 47.81 89 ASP A CA 1
ATOM 670 C C . ASP A 1 89 ? 25.802 7.276 -28.927 1.00 47.81 89 ASP A C 1
ATOM 672 O O . ASP A 1 89 ? 27.012 7.275 -28.704 1.00 47.81 89 ASP A O 1
ATOM 676 N N . GLY A 1 90 ? 25.181 6.219 -29.446 1.00 51.16 90 GLY A N 1
ATOM 677 C CA . GLY A 1 90 ? 25.805 4.943 -29.764 1.00 51.16 90 GLY A CA 1
ATOM 678 C C . GLY A 1 90 ? 25.283 4.372 -31.075 1.00 51.16 90 GLY A C 1
ATOM 679 O O . GLY A 1 90 ? 24.782 3.256 -31.092 1.00 51.16 90 GLY A O 1
ATOM 680 N N . GLY A 1 91 ? 25.444 5.131 -32.162 1.00 49.38 91 GLY A N 1
ATOM 681 C CA . GLY A 1 91 ? 25.635 4.588 -33.510 1.00 49.38 91 GLY A CA 1
ATOM 682 C C . GLY A 1 91 ? 24.403 4.432 -34.409 1.00 49.38 91 GLY A C 1
ATOM 683 O O . GLY A 1 91 ? 23.550 3.588 -34.159 1.00 49.38 91 GLY A O 1
ATOM 684 N N . GLN A 1 92 ? 24.414 5.192 -35.513 1.00 46.25 92 GLN A N 1
ATOM 685 C CA . GLN A 1 92 ? 24.077 4.858 -36.918 1.00 46.25 92 GLN A CA 1
ATOM 686 C C . GLN A 1 92 ? 23.890 6.203 -37.658 1.00 46.25 92 GLN A C 1
ATOM 688 O O . GLN A 1 92 ? 23.142 7.042 -37.173 1.00 46.25 92 GLN A O 1
ATOM 693 N N . ALA A 1 93 ? 24.503 6.533 -38.795 1.00 43.72 93 ALA A N 1
ATOM 694 C CA . ALA A 1 93 ? 25.400 5.866 -39.736 1.00 43.72 93 ALA A CA 1
ATOM 695 C C . ALA A 1 93 ? 26.188 6.952 -40.501 1.00 43.72 93 ALA A C 1
ATOM 697 O O . ALA A 1 93 ? 25.701 8.107 -40.536 1.00 43.72 93 ALA A O 1
#

Radius of gyration: 18.02 Å; chains: 1; bounding box: 42×26×54 Å

Sequence (93 aa):
MSDLTPDVIALLAAVVEALDLPLSHWDDKDEAAHHKLLTDRAGRACIILDGVLDKGHDIADSAAHLARWTSESPVTYTVWVPGQSDGQDGGQA

Secondary structure (DSSP, 8-state):
-PPPPHHHHHHHHHHHHHH-PPPBPSSHHHHHHHHHHHHHHHHHHHHHHHHHHHH---HHHHHHHHHHHHHTS---SPBP-TT----------